Protein AF-A0A3D5QB05-F1 (afdb_monomer)

Organism: Flexistipes sinusarabici (NCBI:txid2352)

Radius of gyration: 20.79 Å; Cα contacts (8 Å, |Δi|>4): 65; chains: 1; bounding box: 38×49×57 Å

Foldseek 3Di:
DDDDPPDDDDPDDDDDDDDPDDDDDDPDDPPCPVDPDPVVVVVVLLVVLLVLLVVCVVVVPDQDPCCLPVVLVVQLCCQCPVVVLVVVPPVSNVVSVVSSVSSNSSSVSNVVVVVVVVVVVVPPD

Solvent-accessible surface area (backbone atoms only — not comparable to full-atom values): 7599 Å² total; per-residue (Å²): 137,88,78,84,88,78,77,83,85,75,98,73,72,93,89,72,85,89,71,96,65,94,81,77,85,76,87,68,81,80,81,72,73,93,56,94,45,71,67,56,47,52,51,50,50,51,55,50,22,48,52,53,18,51,55,40,51,75,70,65,57,78,88,49,75,67,58,50,53,51,48,20,52,50,48,23,49,44,42,31,61,75,63,45,14,65,78,56,44,70,61,24,50,54,52,23,50,52,54,23,52,50,47,35,51,18,43,51,46,36,49,49,61,54,50,52,51,54,51,56,63,65,66,72,115

Structure (mmCIF, N/CA/C/O backbone):
data_AF-A0A3D5QB05-F1
#
_entry.id   AF-A0A3D5QB05-F1
#
loop_
_atom_site.group_PDB
_atom_site.id
_atom_site.type_symbol
_atom_site.label_atom_id
_atom_site.label_alt_id
_atom_site.label_comp_id
_atom_site.label_asym_id
_atom_site.label_entity_id
_atom_site.label_seq_id
_atom_site.pdbx_PDB_ins_code
_atom_site.Cartn_x
_atom_site.Cartn_y
_atom_site.Cartn_z
_atom_site.occupancy
_atom_site.B_iso_or_equiv
_atom_site.auth_seq_id
_atom_site.auth_comp_id
_atom_site.auth_asym_id
_atom_site.auth_atom_id
_atom_site.pdbx_PDB_model_num
ATOM 1 N N . MET A 1 1 ? 22.221 29.891 -8.806 1.00 36.19 1 MET A N 1
ATOM 2 C CA . MET A 1 1 ? 22.199 29.654 -7.344 1.00 36.19 1 MET A CA 1
ATOM 3 C C . MET A 1 1 ? 20.791 29.945 -6.834 1.00 36.19 1 MET A C 1
ATOM 5 O O . MET A 1 1 ? 20.368 31.089 -6.901 1.00 36.19 1 MET A O 1
ATOM 9 N N . PHE A 1 2 ? 20.029 28.917 -6.447 1.00 45.28 2 PHE A N 1
ATOM 10 C CA . PHE A 1 2 ? 18.641 29.051 -5.978 1.00 45.28 2 PHE A CA 1
ATOM 11 C C . PHE A 1 2 ? 18.635 29.331 -4.467 1.00 45.28 2 PHE A C 1
ATOM 13 O O . PHE A 1 2 ? 19.186 28.542 -3.700 1.00 45.28 2 PHE A O 1
ATOM 20 N N . ASN A 1 3 ? 18.072 30.470 -4.056 1.00 44.62 3 ASN A N 1
ATOM 21 C CA . ASN A 1 3 ? 18.082 30.941 -2.671 1.00 44.62 3 ASN A CA 1
ATOM 22 C C . ASN A 1 3 ? 16.837 30.429 -1.915 1.00 44.62 3 ASN A C 1
ATOM 24 O O . ASN A 1 3 ? 15.709 30.654 -2.350 1.00 44.62 3 ASN A O 1
ATOM 28 N N . LYS A 1 4 ? 17.049 29.707 -0.806 1.00 53.59 4 LYS A N 1
ATOM 29 C CA . LYS A 1 4 ? 16.038 28.918 -0.069 1.00 53.59 4 LYS A CA 1
ATOM 30 C C . LYS A 1 4 ? 15.135 29.730 0.874 1.00 53.59 4 LYS A C 1
ATOM 32 O O . LYS A 1 4 ? 14.227 29.154 1.461 1.00 53.59 4 LYS A O 1
ATOM 37 N N . GLU A 1 5 ? 15.345 31.035 1.025 1.00 53.41 5 GLU A N 1
ATOM 38 C CA . GLU A 1 5 ? 14.743 31.801 2.133 1.00 53.41 5 GLU A CA 1
ATOM 39 C C . GLU A 1 5 ? 13.361 32.423 1.861 1.00 53.41 5 GLU A C 1
ATOM 41 O O . GLU A 1 5 ? 12.801 33.070 2.740 1.00 53.41 5 GLU A O 1
ATOM 46 N N . LYS A 1 6 ? 12.769 32.241 0.672 1.00 50.22 6 LYS A N 1
ATOM 47 C CA . LYS A 1 6 ? 11.496 32.907 0.307 1.00 50.22 6 LYS A CA 1
ATOM 48 C C . LYS A 1 6 ? 10.358 31.974 -0.119 1.00 50.22 6 LYS A C 1
ATOM 50 O O . LYS A 1 6 ? 9.470 32.384 -0.859 1.00 50.22 6 LYS A O 1
ATOM 55 N N . GLY A 1 7 ? 10.357 30.724 0.341 1.00 42.41 7 GLY A N 1
ATOM 56 C CA . GLY A 1 7 ? 9.256 29.790 0.089 1.00 42.41 7 GLY A CA 1
ATOM 57 C C . GLY A 1 7 ? 8.304 29.699 1.277 1.00 42.41 7 GLY A C 1
ATOM 58 O O . GLY A 1 7 ? 8.548 28.904 2.178 1.00 42.41 7 GLY A O 1
ATOM 59 N N . GLN A 1 8 ? 7.220 30.478 1.290 1.00 51.38 8 GLN A N 1
ATOM 60 C CA . GLN A 1 8 ? 6.111 30.219 2.213 1.00 51.38 8 GLN 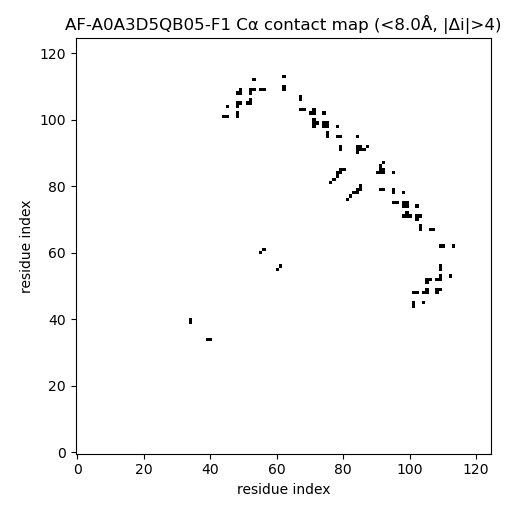A CA 1
ATOM 61 C C . GLN A 1 8 ? 5.182 29.165 1.606 1.00 51.38 8 GLN A C 1
ATOM 63 O O . GLN A 1 8 ? 4.689 29.322 0.490 1.00 51.38 8 GLN A O 1
ATOM 68 N N . HIS A 1 9 ? 4.967 28.076 2.344 1.00 41.22 9 HIS A N 1
ATOM 69 C CA . HIS A 1 9 ? 4.052 27.004 1.971 1.00 41.22 9 HIS A CA 1
ATOM 70 C C . HIS A 1 9 ? 2.658 27.346 2.503 1.00 41.22 9 HIS A C 1
ATOM 72 O O . HIS A 1 9 ? 2.448 27.361 3.713 1.00 41.22 9 HIS A O 1
ATOM 78 N N . THR A 1 10 ? 1.710 27.640 1.614 1.00 40.38 10 THR A N 1
ATOM 79 C CA . THR A 1 10 ? 0.301 27.777 1.998 1.00 40.38 10 THR A CA 1
ATOM 80 C C . THR A 1 10 ? -0.397 26.423 1.875 1.00 40.38 10 THR A C 1
ATOM 82 O O . THR A 1 10 ? -0.322 25.758 0.840 1.00 40.38 10 THR A O 1
ATOM 85 N N . ASP A 1 11 ? -1.057 26.031 2.962 1.00 49.53 11 ASP A N 1
ATOM 86 C CA . ASP A 1 11 ? -1.982 24.907 3.096 1.00 49.53 11 ASP A CA 1
ATOM 87 C C . ASP A 1 11 ? -3.203 25.082 2.176 1.00 49.53 11 ASP A C 1
ATOM 89 O O . ASP A 1 11 ? -4.166 25.760 2.523 1.00 49.53 11 ASP A O 1
ATOM 93 N N . ASN A 1 12 ? -3.134 24.534 0.962 1.00 48.12 12 ASN A N 1
ATOM 94 C CA . ASN A 1 12 ? -4.205 23.811 0.261 1.00 48.12 12 ASN A CA 1
ATOM 95 C C . ASN A 1 12 ? -3.876 23.728 -1.232 1.00 48.12 12 ASN A C 1
ATOM 97 O O . ASN A 1 12 ? -3.614 24.734 -1.881 1.00 48.12 12 ASN A O 1
ATOM 101 N N . ASN A 1 13 ? -3.977 22.515 -1.773 1.00 41.06 13 ASN A N 1
ATOM 102 C CA . ASN A 1 13 ? -3.620 22.108 -3.133 1.00 41.06 13 ASN A CA 1
ATOM 103 C C . ASN A 1 13 ? -2.117 22.061 -3.431 1.00 41.06 13 ASN A C 1
ATOM 105 O O . ASN A 1 13 ? -1.475 23.013 -3.872 1.00 41.06 13 ASN A O 1
ATOM 109 N N . PHE A 1 14 ? -1.584 20.850 -3.284 1.00 44.59 14 PHE A N 1
ATOM 110 C CA . PHE A 1 14 ? -0.358 20.410 -3.928 1.00 44.59 14 PHE A CA 1
ATOM 111 C C . PHE A 1 14 ? -0.394 20.777 -5.422 1.00 44.59 14 PHE A C 1
ATOM 113 O O . PHE A 1 14 ? -1.288 20.334 -6.139 1.00 44.59 14 PHE A O 1
ATOM 120 N N . ALA A 1 15 ? 0.613 21.531 -5.867 1.00 43.28 15 ALA A N 1
ATOM 121 C CA . ALA A 1 15 ? 0.960 21.818 -7.265 1.00 43.28 15 ALA A CA 1
ATOM 122 C C . ALA A 1 15 ? 0.460 23.125 -7.909 1.00 43.28 15 ALA A C 1
ATOM 124 O O . ALA A 1 15 ? 0.217 23.144 -9.113 1.00 43.28 15 ALA A O 1
ATOM 125 N N . VAL A 1 16 ? 0.441 24.253 -7.189 1.00 44.84 16 VAL A N 1
ATOM 126 C CA . VAL A 1 16 ? 0.599 25.556 -7.868 1.00 44.84 16 VAL A CA 1
ATOM 127 C C . VAL A 1 16 ? 1.592 26.437 -7.113 1.00 44.84 16 VAL A C 1
ATOM 129 O O . VAL A 1 16 ? 1.289 26.971 -6.051 1.00 44.84 16 VAL A O 1
ATOM 132 N N . VAL A 1 17 ? 2.792 26.604 -7.674 1.00 54.06 17 VAL A N 1
ATOM 133 C CA . VAL A 1 17 ? 3.741 27.637 -7.239 1.00 54.06 17 VAL A CA 1
ATOM 134 C C . VAL A 1 17 ? 3.425 28.895 -8.041 1.00 54.06 17 VAL A C 1
ATOM 136 O O . VAL A 1 17 ? 3.591 28.911 -9.260 1.00 54.06 17 VAL A O 1
ATOM 139 N N . LYS A 1 18 ? 2.945 29.948 -7.375 1.00 45.78 18 LYS A N 1
ATOM 140 C CA . LYS A 1 18 ? 2.831 31.279 -7.982 1.00 45.78 18 LYS A CA 1
ATOM 141 C C . LYS A 1 18 ? 4.229 31.893 -8.037 1.00 45.78 18 LYS A C 1
ATOM 143 O O . LYS A 1 18 ? 4.815 32.178 -6.998 1.00 45.78 18 LYS A O 1
ATOM 148 N N . VAL A 1 19 ? 4.758 32.070 -9.241 1.00 53.41 19 VAL A N 1
ATOM 149 C CA . VAL A 1 19 ? 6.013 32.790 -9.489 1.00 53.41 19 VAL A CA 1
ATOM 150 C C . VAL A 1 19 ? 5.674 34.149 -10.086 1.00 53.41 19 VAL A C 1
ATOM 152 O O . VAL A 1 19 ? 4.982 34.218 -11.098 1.00 53.41 19 VAL A O 1
ATOM 155 N N . ASP A 1 20 ? 6.150 35.215 -9.446 1.00 49.38 20 ASP A N 1
ATOM 156 C CA . ASP A 1 20 ? 6.001 36.596 -9.910 1.00 49.38 20 ASP A CA 1
ATOM 157 C C . ASP A 1 20 ? 7.269 36.983 -10.691 1.00 49.38 20 ASP A C 1
ATOM 159 O O . ASP A 1 20 ? 8.262 37.457 -10.138 1.00 49.38 20 ASP A O 1
ATOM 163 N N . GLY A 1 21 ? 7.302 36.610 -11.973 1.00 61.81 21 GLY A N 1
ATOM 164 C CA . GLY A 1 21 ? 8.449 36.808 -12.861 1.00 61.81 21 GLY A CA 1
ATOM 165 C C . GLY A 1 21 ? 8.277 36.114 -14.216 1.00 61.81 21 GLY A C 1
ATOM 166 O O . GLY A 1 21 ? 7.401 35.263 -14.379 1.00 61.81 21 GLY A O 1
ATOM 167 N N . LYS A 1 22 ? 9.107 36.475 -15.209 1.00 46.88 22 LYS A N 1
ATOM 168 C CA . LYS A 1 22 ? 9.104 35.834 -16.538 1.00 46.88 22 LYS A CA 1
ATOM 169 C C . LYS A 1 22 ? 9.351 34.332 -16.385 1.00 46.88 22 LYS A C 1
ATOM 171 O O . LYS A 1 22 ? 10.422 33.917 -15.952 1.00 46.88 22 LYS A O 1
ATOM 176 N N . THR A 1 23 ? 8.348 33.538 -16.736 1.00 52.88 23 THR A N 1
ATOM 177 C CA . THR A 1 23 ? 8.427 32.080 -16.747 1.00 52.88 23 THR A CA 1
ATOM 178 C C . THR A 1 23 ? 8.806 31.626 -18.148 1.00 52.88 23 THR A C 1
ATOM 180 O O . THR A 1 23 ? 8.087 31.891 -19.108 1.00 52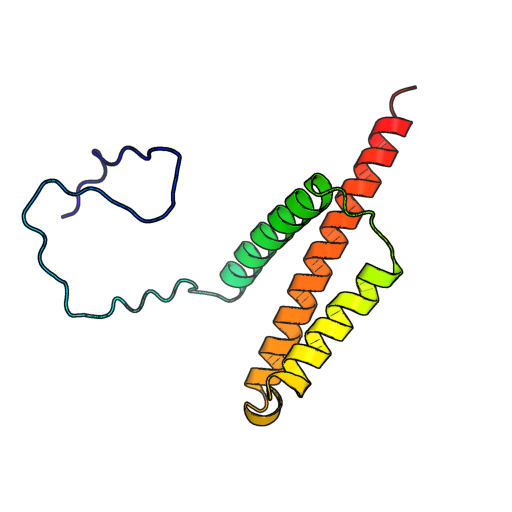.88 23 THR A O 1
ATOM 183 N N . ASP A 1 24 ? 9.954 30.965 -18.260 1.00 51.25 24 ASP A N 1
ATOM 184 C CA . ASP A 1 24 ? 10.379 30.297 -19.486 1.00 51.25 24 ASP A CA 1
ATOM 185 C C . ASP A 1 24 ? 10.106 28.794 -19.358 1.00 51.25 24 ASP A C 1
ATOM 187 O O . ASP A 1 24 ? 10.212 28.221 -18.265 1.00 51.25 24 ASP A O 1
ATOM 191 N N . ARG A 1 25 ? 9.683 28.149 -20.448 1.00 51.69 25 ARG A N 1
ATOM 192 C CA . ARG A 1 25 ? 9.343 26.720 -20.432 1.00 51.69 25 ARG A CA 1
ATOM 193 C C . ARG A 1 25 ? 10.621 25.916 -20.617 1.00 51.69 25 ARG A C 1
ATOM 195 O O . ARG A 1 25 ? 11.176 25.878 -21.707 1.00 51.69 25 ARG A O 1
ATOM 202 N N . LEU A 1 26 ? 11.058 25.240 -19.558 1.00 52.25 26 LEU A N 1
ATOM 203 C CA . LEU A 1 26 ? 12.156 24.285 -19.646 1.00 52.25 26 LEU A CA 1
ATOM 204 C C . LEU A 1 26 ? 11.711 23.086 -20.505 1.00 52.25 26 LEU A C 1
ATOM 206 O O . LEU A 1 26 ? 10.827 22.327 -20.111 1.00 52.25 26 LEU A O 1
ATOM 210 N N . SER A 1 27 ? 12.293 22.956 -21.697 1.00 50.94 27 SER A N 1
ATOM 211 C CA . SER A 1 27 ? 11.976 21.933 -22.709 1.00 50.94 27 SER A CA 1
ATOM 212 C C . SER A 1 27 ? 12.570 20.555 -22.401 1.00 50.94 27 SER A C 1
ATOM 214 O O . SER A 1 27 ? 12.313 19.599 -23.130 1.00 50.94 27 SER A O 1
ATOM 216 N N . GLU A 1 28 ? 13.374 20.442 -21.344 1.00 51.06 28 GLU A N 1
ATOM 217 C CA . GLU A 1 28 ? 13.946 19.176 -20.899 1.00 51.06 28 GLU A CA 1
ATOM 218 C C . GLU A 1 28 ? 13.074 18.533 -19.822 1.00 51.06 28 GLU A C 1
ATOM 220 O O . GLU A 1 28 ? 12.772 19.117 -18.779 1.00 51.06 28 GLU A O 1
ATOM 225 N N . SER A 1 29 ? 12.684 17.286 -20.082 1.00 43.19 29 SER A N 1
ATOM 226 C CA . SER A 1 29 ? 12.028 16.426 -19.108 1.00 43.19 29 SER A CA 1
ATOM 227 C C . SER A 1 29 ? 12.994 16.177 -17.954 1.00 43.19 29 SER A C 1
ATOM 229 O O . SER A 1 29 ? 13.931 15.394 -18.091 1.00 43.19 29 SER A O 1
ATOM 231 N N . ILE A 1 30 ? 12.764 16.813 -16.805 1.00 47.69 30 ILE A N 1
ATOM 232 C CA . ILE A 1 30 ? 13.463 16.464 -15.568 1.00 47.69 30 ILE A CA 1
ATOM 233 C C . ILE A 1 30 ? 13.107 15.007 -15.263 1.00 47.69 30 ILE A C 1
ATOM 235 O O . ILE A 1 30 ? 12.010 14.709 -14.786 1.00 47.69 30 ILE A O 1
ATOM 239 N N . ILE A 1 31 ? 14.024 14.086 -15.562 1.00 45.28 31 ILE A N 1
ATOM 240 C CA . ILE A 1 31 ? 13.912 12.683 -15.172 1.00 45.28 31 ILE A CA 1
ATOM 241 C C . ILE A 1 31 ? 14.172 12.635 -13.666 1.00 45.28 31 ILE A C 1
ATOM 243 O O . ILE A 1 31 ? 15.267 12.327 -13.199 1.00 45.28 31 ILE A O 1
ATOM 247 N N . HIS A 1 32 ? 13.175 13.024 -12.874 1.00 42.12 32 HIS A N 1
ATOM 248 C CA . HIS A 1 32 ? 13.251 12.877 -11.436 1.00 42.12 32 HIS A CA 1
ATOM 249 C C . HIS A 1 32 ? 13.060 11.392 -11.136 1.00 42.12 32 HIS A C 1
ATOM 251 O O . HIS A 1 32 ? 11.931 10.929 -11.028 1.00 42.12 32 HIS A O 1
ATOM 257 N N . PHE A 1 33 ? 14.156 10.635 -11.035 1.00 48.59 33 PHE A N 1
ATOM 258 C CA . PHE A 1 33 ? 14.142 9.324 -10.392 1.00 48.59 33 PHE A CA 1
ATOM 259 C C . PHE A 1 33 ? 13.832 9.581 -8.908 1.00 48.59 33 PHE A C 1
ATOM 261 O O . PHE A 1 33 ? 14.712 10.042 -8.184 1.00 48.59 33 PHE A O 1
ATOM 268 N N . PRO A 1 34 ? 12.594 9.381 -8.418 1.00 53.78 34 PRO A N 1
ATOM 269 C CA . PRO A 1 34 ? 12.212 9.794 -7.065 1.00 53.78 34 PRO A CA 1
ATOM 2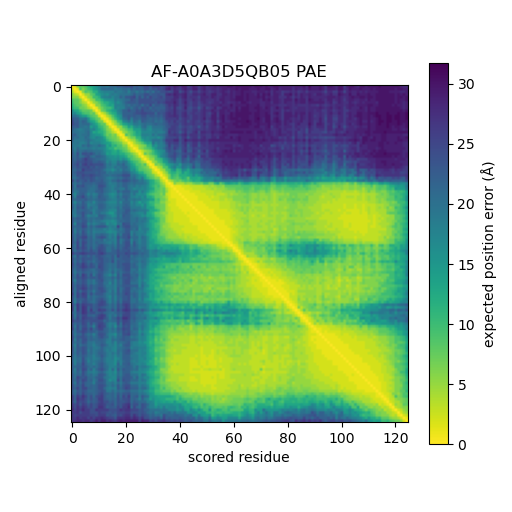70 C C . PRO A 1 34 ? 12.707 8.809 -5.992 1.00 53.78 34 PRO A C 1
ATOM 272 O O . PRO A 1 34 ? 12.324 8.926 -4.825 1.00 53.78 34 PRO A O 1
ATOM 275 N N . TYR A 1 35 ? 13.479 7.800 -6.401 1.00 53.12 35 TYR A N 1
ATOM 276 C CA . TYR A 1 35 ? 13.885 6.659 -5.597 1.00 53.12 35 TYR A CA 1
ATOM 277 C C . TYR A 1 35 ? 15.295 6.246 -6.006 1.00 53.12 35 TYR A C 1
ATOM 279 O O . TYR A 1 35 ? 15.492 5.725 -7.103 1.00 53.12 35 TYR A O 1
ATOM 287 N N . SER A 1 36 ? 16.259 6.476 -5.120 1.00 58.28 36 SER A N 1
ATOM 288 C CA . SER A 1 36 ? 17.648 6.054 -5.335 1.00 58.28 36 SER A CA 1
ATOM 289 C C . SER A 1 36 ? 17.882 4.602 -4.898 1.00 58.28 36 SER A C 1
ATOM 291 O O . SER A 1 36 ? 18.814 3.965 -5.378 1.00 58.28 36 SER A O 1
ATOM 293 N N . SER A 1 37 ? 17.010 4.065 -4.029 1.00 75.25 37 SER A N 1
ATOM 294 C CA . SER A 1 37 ? 17.123 2.718 -3.450 1.00 75.25 37 SER A CA 1
ATOM 295 C C . SER A 1 37 ? 15.757 2.075 -3.183 1.00 75.25 37 SER A C 1
ATOM 297 O O . SER A 1 37 ? 14.765 2.758 -2.907 1.00 75.25 37 SER A O 1
ATOM 299 N N . ILE A 1 38 ? 15.720 0.737 -3.185 1.00 75.75 38 ILE A N 1
ATOM 300 C CA . ILE A 1 38 ? 14.531 -0.065 -2.843 1.00 75.75 38 ILE A CA 1
ATOM 301 C C . ILE A 1 38 ? 14.052 0.234 -1.411 1.00 75.75 38 ILE A C 1
ATOM 303 O O . ILE A 1 38 ? 12.849 0.334 -1.176 1.00 75.75 38 ILE A O 1
ATOM 307 N N . ASP A 1 39 ? 14.967 0.460 -0.467 1.00 78.50 39 ASP A N 1
ATOM 308 C CA . ASP A 1 39 ? 14.633 0.810 0.920 1.00 78.50 39 ASP A CA 1
ATOM 309 C C . ASP A 1 39 ? 13.846 2.116 1.041 1.00 78.50 39 ASP A C 1
ATOM 311 O O . ASP A 1 39 ? 12.916 2.233 1.847 1.00 78.50 39 ASP A O 1
ATOM 315 N N . GLU A 1 40 ? 14.174 3.105 0.210 1.00 78.00 40 GLU A N 1
ATOM 316 C CA . GLU A 1 40 ? 13.463 4.379 0.194 1.00 78.00 40 GLU A CA 1
ATOM 317 C C . GLU A 1 40 ? 12.048 4.198 -0.367 1.00 78.00 40 GLU A C 1
ATOM 319 O O . GLU A 1 40 ? 11.077 4.738 0.175 1.00 78.00 40 GLU A O 1
ATOM 324 N N . TYR A 1 41 ? 11.914 3.374 -1.411 1.00 80.88 41 TYR A N 1
ATOM 325 C CA . TYR A 1 41 ? 10.619 2.992 -1.965 1.00 80.88 41 TYR A CA 1
ATOM 326 C C . TYR A 1 41 ? 9.748 2.281 -0.921 1.00 80.88 41 TYR A C 1
ATOM 328 O O . TYR A 1 41 ? 8.606 2.686 -0.691 1.00 80.88 41 TYR A O 1
ATOM 336 N N . LEU A 1 42 ? 10.298 1.281 -0.225 1.00 83.06 42 LEU A N 1
ATOM 337 C CA . LEU A 1 42 ? 9.600 0.557 0.838 1.00 83.06 42 LEU A CA 1
ATOM 338 C C . LEU A 1 42 ? 9.204 1.485 1.990 1.00 83.06 42 LEU A C 1
ATOM 340 O O . LEU A 1 42 ? 8.066 1.432 2.454 1.00 83.06 42 LEU A O 1
ATOM 344 N N . SER A 1 43 ? 10.090 2.393 2.398 1.00 84.38 43 SER A N 1
ATOM 345 C CA . SER A 1 43 ? 9.818 3.368 3.458 1.00 84.38 43 SER A CA 1
ATOM 346 C C . SER A 1 43 ? 8.676 4.322 3.095 1.00 84.38 43 SER A C 1
ATOM 348 O O . SER A 1 43 ? 7.785 4.563 3.915 1.00 84.38 43 SER A O 1
ATOM 350 N N . LYS A 1 44 ? 8.645 4.854 1.863 1.00 84.69 44 LYS A N 1
ATOM 351 C CA . LYS A 1 44 ? 7.516 5.684 1.399 1.00 84.69 44 LYS A CA 1
ATOM 352 C C . LYS A 1 44 ? 6.238 4.856 1.317 1.00 84.69 44 LYS A C 1
ATOM 354 O O . LYS A 1 44 ? 5.198 5.286 1.811 1.00 84.69 44 LYS A O 1
ATOM 359 N N . MET A 1 45 ? 6.319 3.645 0.775 1.00 86.75 45 MET A N 1
ATOM 360 C CA . MET A 1 45 ? 5.185 2.732 0.684 1.00 86.75 45 MET A CA 1
ATOM 361 C C . MET A 1 45 ? 4.590 2.412 2.067 1.00 86.75 45 MET A C 1
ATOM 363 O O . MET A 1 45 ? 3.369 2.410 2.223 1.00 86.75 45 MET A O 1
ATOM 367 N N . HIS A 1 46 ? 5.427 2.222 3.090 1.00 87.56 46 HIS A N 1
ATOM 368 C CA . HIS A 1 46 ? 4.995 2.047 4.480 1.00 87.56 46 HIS A CA 1
ATOM 369 C C . HIS A 1 46 ? 4.261 3.282 5.010 1.00 87.56 46 HIS A C 1
ATOM 371 O O . HIS A 1 46 ? 3.166 3.146 5.560 1.00 87.56 46 HIS A O 1
ATOM 377 N N . LYS A 1 47 ? 4.805 4.488 4.802 1.00 87.31 47 LYS A N 1
ATOM 378 C CA . LYS A 1 47 ? 4.149 5.748 5.203 1.00 87.31 47 LYS A CA 1
ATOM 379 C C . LYS A 1 47 ? 2.774 5.905 4.546 1.00 87.31 47 LYS A C 1
ATOM 381 O O . LYS A 1 47 ? 1.796 6.201 5.234 1.00 87.31 47 LYS A O 1
ATOM 386 N N . TYR A 1 48 ? 2.672 5.637 3.245 1.00 87.19 48 TYR A N 1
ATOM 387 C CA . TYR A 1 48 ? 1.398 5.686 2.523 1.00 87.19 48 TYR A CA 1
ATOM 388 C C . TYR A 1 48 ? 0.408 4.616 2.992 1.00 87.19 48 TYR A C 1
ATOM 390 O O . TYR A 1 48 ? -0.788 4.890 3.086 1.00 87.19 48 TYR A O 1
ATOM 398 N N . ALA A 1 49 ? 0.880 3.412 3.328 1.00 88.50 49 ALA A N 1
ATOM 399 C CA . ALA A 1 49 ? 0.024 2.359 3.867 1.00 88.50 49 ALA A CA 1
ATOM 400 C C . ALA A 1 49 ? -0.591 2.767 5.216 1.00 88.50 49 ALA A C 1
ATOM 402 O O . ALA A 1 49 ? -1.779 2.531 5.438 1.00 88.50 49 ALA A O 1
ATOM 403 N N . ILE A 1 50 ? 0.188 3.425 6.083 1.00 88.12 50 ILE A N 1
ATOM 404 C CA . ILE A 1 50 ? -0.290 3.966 7.365 1.00 88.12 50 ILE A CA 1
ATOM 405 C C . ILE A 1 50 ? -1.341 5.056 7.135 1.00 88.12 50 ILE A C 1
ATOM 407 O O . ILE A 1 50 ? -2.408 5.008 7.747 1.00 88.12 50 ILE A O 1
ATOM 411 N N . LEU A 1 51 ? -1.071 6.015 6.243 1.00 88.38 51 LEU A N 1
ATOM 412 C CA . LEU A 1 51 ? -2.017 7.091 5.932 1.00 88.38 51 LEU A CA 1
ATOM 413 C C . LEU A 1 51 ? -3.337 6.529 5.389 1.00 88.38 51 LEU A C 1
ATOM 415 O O . LEU A 1 51 ? -4.407 6.849 5.899 1.00 88.38 51 LEU A O 1
ATOM 419 N N . SER A 1 52 ? -3.262 5.602 4.432 1.00 86.56 52 SER A N 1
ATOM 420 C CA . SER A 1 52 ? -4.451 4.967 3.861 1.00 86.56 52 SER A CA 1
ATOM 421 C C . SER A 1 52 ? -5.234 4.151 4.898 1.00 86.56 52 SER A C 1
ATOM 423 O O . SER A 1 52 ? -6.463 4.118 4.854 1.00 86.56 52 SER A O 1
ATOM 425 N N . ALA A 1 53 ? -4.558 3.515 5.861 1.00 87.88 53 ALA A N 1
ATOM 426 C CA . ALA A 1 53 ? -5.224 2.827 6.964 1.00 87.88 53 ALA A CA 1
ATOM 427 C C . ALA A 1 53 ? -5.992 3.801 7.875 1.00 87.88 53 ALA A C 1
ATOM 429 O O . ALA A 1 53 ? -7.129 3.507 8.248 1.00 87.88 53 ALA A O 1
ATOM 430 N N . LYS A 1 54 ? -5.416 4.972 8.181 1.00 87.50 54 LYS A N 1
ATOM 431 C CA . LYS A 1 54 ? -6.096 6.029 8.947 1.00 87.50 54 LYS A CA 1
ATOM 432 C C . LYS A 1 54 ? -7.333 6.546 8.213 1.00 87.50 54 LYS A C 1
ATOM 434 O O . LYS A 1 54 ? -8.419 6.500 8.779 1.00 87.50 54 LYS A O 1
ATOM 439 N N . GLU A 1 55 ? -7.205 6.891 6.932 1.00 87.31 55 GLU A N 1
ATOM 440 C CA . GLU A 1 55 ? -8.342 7.330 6.108 1.00 87.31 55 GLU A CA 1
ATOM 441 C C . GLU A 1 55 ? -9.454 6.273 6.035 1.00 87.31 55 GLU A C 1
ATOM 443 O O . GLU A 1 55 ? -10.644 6.587 6.031 1.00 87.31 55 GLU A O 1
ATOM 448 N N . MET A 1 56 ? -9.093 4.987 5.951 1.00 84.69 56 MET A N 1
ATOM 449 C CA . MET A 1 56 ? -10.075 3.902 5.952 1.00 84.69 56 MET A CA 1
ATOM 450 C C . MET A 1 56 ? -10.824 3.814 7.284 1.00 84.69 56 MET A C 1
ATOM 452 O O . MET A 1 56 ? -12.032 3.558 7.273 1.00 84.69 56 MET A O 1
ATOM 456 N N . LYS A 1 57 ? -10.130 4.032 8.406 1.00 84.88 57 LYS A N 1
ATOM 457 C CA . LYS A 1 57 ? -10.742 4.086 9.736 1.00 84.8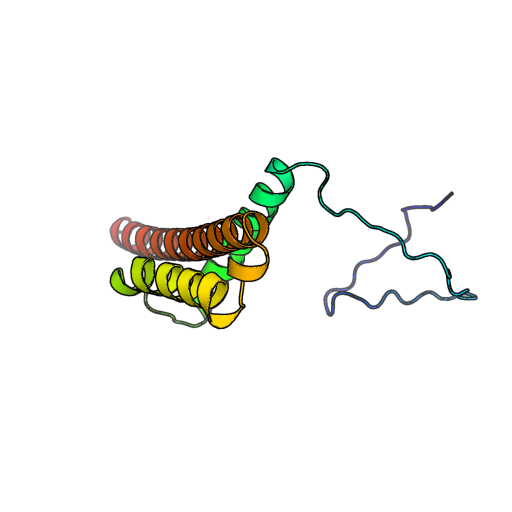8 57 LYS A CA 1
ATOM 458 C C . LYS A 1 57 ? -11.685 5.285 9.859 1.00 84.88 57 LYS A C 1
ATOM 460 O O . LYS A 1 57 ? -12.824 5.095 10.274 1.00 84.88 57 LYS A O 1
ATOM 465 N N . GLU A 1 58 ? -11.256 6.470 9.428 1.00 85.38 58 GLU A N 1
ATOM 466 C CA . GLU A 1 58 ? -12.073 7.696 9.417 1.00 85.38 58 GLU A CA 1
ATOM 467 C C . GLU A 1 58 ? -13.336 7.545 8.564 1.00 85.38 58 GLU A C 1
ATOM 469 O O . GLU A 1 58 ? -14.417 7.966 8.962 1.00 85.38 58 GLU A O 1
ATOM 474 N N . LYS A 1 59 ? -13.242 6.839 7.431 1.00 85.69 59 LYS A N 1
ATOM 475 C CA . LYS A 1 59 ? -14.394 6.493 6.577 1.00 85.69 59 LYS A CA 1
ATOM 476 C C . LYS A 1 59 ? -15.318 5.420 7.180 1.00 85.69 59 LYS A C 1
ATOM 478 O O . LYS A 1 59 ? -16.205 4.923 6.488 1.00 85.69 59 LYS A O 1
ATOM 483 N N . GLY A 1 60 ? -15.100 4.997 8.426 1.00 79.25 60 GLY A N 1
ATOM 484 C CA . GLY A 1 60 ? -15.951 4.035 9.130 1.00 79.25 60 GLY A CA 1
ATOM 485 C C . GLY A 1 60 ? -15.873 2.599 8.597 1.00 79.25 60 GLY A C 1
ATOM 486 O O . GLY A 1 60 ? -16.768 1.787 8.856 1.00 79.25 60 GLY A O 1
ATOM 487 N N . ARG A 1 61 ? -14.824 2.232 7.841 1.00 76.88 61 ARG A N 1
ATOM 488 C 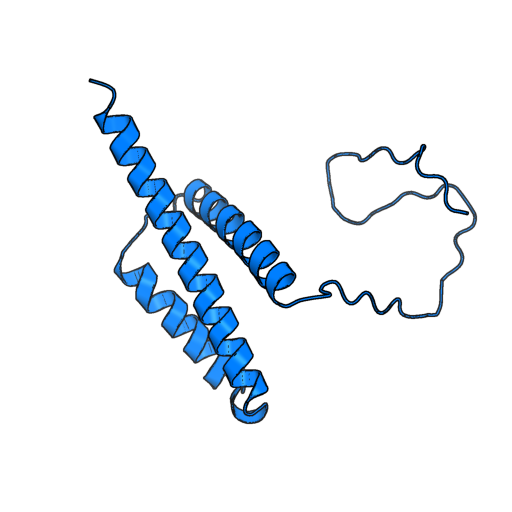CA . ARG A 1 61 ? -14.660 0.847 7.366 1.00 76.88 61 ARG A CA 1
ATOM 489 C C . ARG A 1 61 ? -14.371 -0.073 8.552 1.00 76.88 61 ARG A C 1
ATOM 491 O O . ARG A 1 61 ? -13.279 -0.059 9.112 1.00 76.88 61 ARG A O 1
ATOM 498 N N . LYS A 1 62 ? -15.320 -0.955 8.872 1.00 73.81 62 LYS A N 1
ATOM 499 C CA . LYS A 1 62 ? -15.120 -2.026 9.859 1.00 73.81 62 LYS A CA 1
ATOM 500 C C . LYS A 1 62 ? -14.056 -3.014 9.370 1.00 73.81 62 LYS A C 1
ATOM 502 O O . LYS A 1 62 ? -14.153 -3.539 8.255 1.00 73.81 62 LYS A O 1
ATOM 507 N N . PHE A 1 63 ? -13.063 -3.292 10.213 1.00 74.06 63 PHE A N 1
ATOM 508 C CA . PHE A 1 63 ? -12.079 -4.336 9.946 1.00 74.06 63 PHE A CA 1
ATOM 509 C C . PHE A 1 63 ? -12.750 -5.718 9.954 1.00 74.06 63 PHE A C 1
ATOM 511 O O . PHE A 1 63 ? -13.487 -6.062 10.876 1.00 74.06 63 PHE A O 1
ATOM 518 N N . ARG A 1 64 ? -12.493 -6.521 8.915 1.00 78.69 64 ARG A N 1
ATOM 519 C CA . ARG A 1 64 ? -12.892 -7.933 8.839 1.00 78.69 64 ARG A CA 1
ATOM 520 C C . ARG A 1 64 ? -11.681 -8.753 8.416 1.00 78.69 64 ARG A C 1
ATOM 522 O O . ARG A 1 64 ? -11.055 -8.421 7.413 1.00 78.69 64 ARG A O 1
ATOM 529 N N . ILE A 1 65 ? -11.401 -9.843 9.127 1.00 74.50 65 ILE A N 1
ATOM 530 C CA . ILE A 1 65 ? -10.250 -10.727 8.863 1.00 74.50 65 ILE A CA 1
ATOM 531 C C . ILE A 1 65 ? -10.312 -11.307 7.441 1.00 74.50 65 ILE A C 1
ATOM 533 O O . ILE A 1 65 ? -9.315 -11.329 6.733 1.00 74.50 65 ILE A O 1
ATOM 537 N N . HIS A 1 66 ? -11.502 -11.657 6.953 1.00 75.31 66 HIS A N 1
ATOM 538 C CA . HIS A 1 66 ? -11.683 -12.112 5.571 1.00 75.31 66 HIS A CA 1
ATOM 539 C C . HIS A 1 66 ? -11.252 -11.058 4.535 1.00 75.31 66 HIS A C 1
ATOM 541 O O . HIS A 1 66 ? -10.677 -11.404 3.508 1.00 75.31 66 HIS A O 1
ATOM 547 N N . ASN A 1 67 ? -11.440 -9.763 4.823 1.00 77.50 67 ASN A N 1
ATOM 548 C CA . ASN A 1 67 ? -11.015 -8.681 3.929 1.00 77.50 67 ASN A CA 1
ATOM 549 C C . ASN A 1 67 ? -9.493 -8.479 3.932 1.00 77.50 67 ASN A C 1
ATOM 551 O O . ASN A 1 67 ? -8.968 -7.954 2.953 1.00 77.50 67 ASN A O 1
ATOM 555 N N . LEU A 1 68 ? -8.797 -8.878 5.004 1.00 78.62 68 LEU A N 1
ATOM 556 C CA . LEU A 1 68 ? -7.334 -8.831 5.091 1.00 78.62 68 LEU A CA 1
ATOM 557 C C . LEU A 1 68 ? -6.692 -9.791 4.088 1.00 78.62 68 LEU A C 1
ATOM 559 O O . LEU A 1 68 ? -5.660 -9.453 3.529 1.00 78.62 68 LEU A O 1
ATOM 563 N N . ILE A 1 69 ? -7.303 -10.954 3.847 1.00 80.56 69 ILE A N 1
ATOM 564 C CA . ILE A 1 69 ? -6.769 -11.975 2.937 1.00 80.56 69 ILE A CA 1
ATOM 565 C C . ILE A 1 69 ? -7.391 -11.812 1.546 1.00 80.56 69 ILE A C 1
ATOM 567 O O . ILE A 1 69 ? -6.684 -11.683 0.556 1.00 80.56 69 ILE A O 1
ATOM 571 N N . PHE A 1 70 ? -8.715 -11.711 1.438 1.00 84.94 70 PHE A N 1
ATOM 572 C CA . PHE A 1 70 ? -9.377 -11.716 0.133 1.00 84.94 70 PHE A CA 1
ATOM 573 C C . PHE A 1 70 ? -9.030 -10.496 -0.735 1.00 84.94 70 PHE A C 1
ATOM 575 O O . PHE A 1 70 ? -8.801 -10.637 -1.933 1.00 84.94 70 PHE A O 1
ATOM 582 N N . ASN A 1 71 ? -8.925 -9.292 -0.157 1.00 82.31 71 ASN A N 1
ATOM 583 C CA . ASN A 1 71 ? -8.631 -8.090 -0.945 1.00 82.31 71 ASN A CA 1
ATOM 584 C C . ASN A 1 71 ? -7.225 -8.042 -1.557 1.00 82.31 71 ASN A C 1
ATOM 586 O O . ASN A 1 71 ? -7.139 -7.656 -2.726 1.00 82.31 71 ASN A O 1
ATOM 590 N N . PRO A 1 72 ? -6.125 -8.367 -0.848 1.00 83.19 72 PRO A N 1
ATOM 591 C CA . PRO A 1 72 ? -4.813 -8.400 -1.485 1.00 83.19 72 PRO A CA 1
ATOM 592 C C . PRO A 1 72 ? -4.721 -9.509 -2.536 1.00 83.19 72 PRO A C 1
ATOM 594 O O . PRO A 1 72 ? -4.200 -9.238 -3.615 1.00 83.19 72 PRO A O 1
ATOM 597 N N . PHE A 1 73 ? -5.310 -10.691 -2.308 1.00 85.62 73 PHE A N 1
ATOM 598 C CA . PHE A 1 73 ? -5.371 -11.751 -3.325 1.00 85.62 73 PHE A CA 1
ATOM 599 C C . PHE A 1 73 ? -6.179 -11.328 -4.559 1.00 85.62 73 PHE A C 1
ATOM 601 O O . PHE A 1 73 ? -5.711 -11.478 -5.685 1.00 85.62 73 PHE A O 1
ATOM 608 N N . TYR A 1 74 ? -7.347 -10.710 -4.371 1.00 86.19 74 TYR A N 1
ATOM 609 C CA . TYR A 1 74 ? -8.140 -10.171 -5.475 1.00 86.19 74 TYR A CA 1
ATOM 610 C C . TYR A 1 74 ? -7.394 -9.064 -6.229 1.00 86.19 74 TYR A C 1
ATOM 612 O O . TYR A 1 74 ? -7.425 -9.010 -7.458 1.00 86.19 74 TYR A O 1
ATOM 620 N N . ARG A 1 75 ? -6.681 -8.181 -5.515 1.00 81.62 75 ARG A N 1
ATOM 621 C CA . ARG A 1 75 ? -5.867 -7.126 -6.135 1.00 81.62 75 ARG A CA 1
ATOM 622 C C . ARG A 1 75 ? -4.712 -7.719 -6.936 1.00 81.62 75 ARG A C 1
ATOM 624 O O . ARG A 1 75 ? -4.483 -7.252 -8.047 1.00 81.62 75 ARG A O 1
ATOM 631 N N . PHE A 1 76 ? -4.025 -8.723 -6.394 1.00 85.12 76 PHE A N 1
ATOM 632 C CA . PHE A 1 76 ? -2.966 -9.458 -7.078 1.00 85.12 76 PHE A CA 1
ATOM 633 C C . PHE A 1 76 ? -3.505 -10.103 -8.350 1.00 85.12 76 PHE A C 1
ATOM 635 O O . PHE A 1 76 ? -3.011 -9.809 -9.430 1.00 85.12 76 PHE A O 1
ATOM 642 N N . PHE A 1 77 ? -4.582 -10.882 -8.243 1.00 85.19 77 PHE A N 1
ATOM 643 C CA . PHE A 1 77 ? -5.193 -11.554 -9.385 1.00 85.19 77 PHE A CA 1
ATOM 644 C C . PHE A 1 77 ? -5.651 -10.552 -10.449 1.00 85.19 77 PHE A C 1
ATOM 646 O O . PHE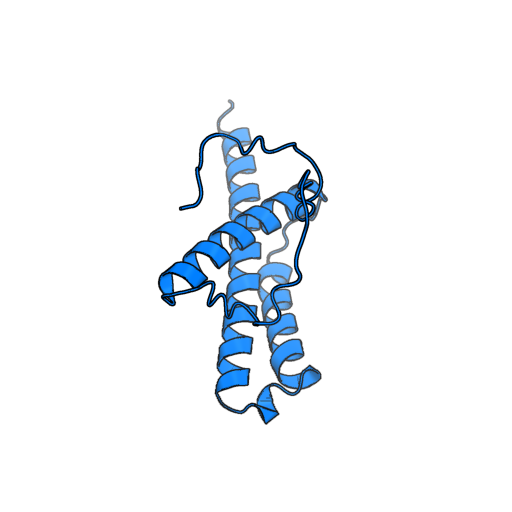 A 1 77 ? -5.370 -10.716 -11.632 1.00 85.19 77 PHE A O 1
ATOM 653 N N . LYS A 1 78 ? -6.269 -9.440 -10.037 1.00 83.12 78 LYS A N 1
ATOM 654 C CA . LYS A 1 78 ? -6.653 -8.358 -10.949 1.00 83.12 78 LYS A CA 1
ATOM 655 C C . LYS A 1 78 ? -5.443 -7.711 -11.630 1.00 83.12 78 LYS A C 1
ATOM 657 O O . LYS A 1 78 ? -5.496 -7.409 -12.816 1.00 83.12 78 LYS A O 1
ATOM 662 N N . LYS A 1 79 ? -4.356 -7.468 -10.902 1.00 79.06 79 LYS A N 1
ATOM 663 C CA . LYS A 1 79 ? -3.136 -6.876 -11.467 1.00 79.06 79 LYS A CA 1
ATOM 664 C C . LYS A 1 79 ? -2.405 -7.842 -12.400 1.00 79.06 79 LYS A C 1
ATOM 666 O O . LYS A 1 79 ? -1.950 -7.437 -13.459 1.00 79.06 79 LYS A O 1
ATOM 671 N N . PHE A 1 80 ? -2.343 -9.111 -12.035 1.00 80.38 80 PHE A N 1
ATOM 672 C CA . PHE A 1 80 ? -1.617 -10.124 -12.782 1.00 80.38 80 PHE A CA 1
ATOM 673 C C . PHE A 1 80 ? -2.384 -10.584 -14.030 1.00 80.38 80 PHE A C 1
ATOM 675 O O . PHE A 1 80 ? -1.831 -10.605 -15.127 1.00 80.38 80 PHE A O 1
ATOM 682 N N . VAL A 1 81 ? -3.680 -10.878 -13.882 1.00 79.94 81 VAL A N 1
ATOM 683 C CA . VAL A 1 81 ? -4.521 -11.443 -14.947 1.00 79.94 81 VAL A CA 1
ATOM 684 C C . VAL A 1 81 ? -5.215 -10.352 -15.762 1.00 79.94 81 VAL A C 1
ATOM 686 O O . VAL A 1 81 ? -5.048 -10.298 -16.977 1.00 79.94 81 VAL A O 1
ATOM 689 N N . LEU A 1 82 ? -5.963 -9.442 -15.120 1.00 74.44 82 LEU A N 1
ATOM 690 C CA . LEU A 1 82 ? -6.761 -8.442 -15.854 1.00 74.44 82 LEU A CA 1
ATOM 691 C C . LEU A 1 82 ? -5.898 -7.338 -16.475 1.00 74.44 82 LEU A C 1
ATOM 693 O O . LEU A 1 82 ? -6.242 -6.818 -17.531 1.00 74.44 82 LEU A O 1
ATOM 697 N N . GLN A 1 83 ? -4.789 -6.970 -15.832 1.00 74.25 83 GLN A N 1
ATOM 698 C CA . GLN A 1 83 ? -3.851 -5.982 -16.372 1.00 74.25 83 GLN A CA 1
ATOM 699 C C . GLN A 1 83 ? -2.749 -6.591 -17.232 1.00 74.25 83 GLN A C 1
ATOM 701 O O . GLN A 1 83 ? -1.802 -5.884 -17.558 1.00 74.25 83 GLN A O 1
ATOM 706 N N . LYS A 1 84 ? -2.889 -7.861 -17.645 1.00 75.81 84 LYS A N 1
ATOM 707 C CA . LYS A 1 84 ? -1.929 -8.504 -18.547 1.00 75.81 84 LYS A CA 1
ATOM 708 C C . LYS A 1 84 ? -0.495 -8.466 -18.001 1.00 75.81 84 LYS A C 1
ATOM 710 O O . LYS A 1 84 ? 0.452 -8.492 -18.771 1.00 75.81 84 LYS A O 1
ATOM 715 N N . GLY A 1 85 ? -0.320 -8.470 -16.676 1.00 68.62 85 GLY A N 1
ATOM 716 C CA . GLY A 1 85 ? 1.008 -8.478 -16.055 1.00 68.62 85 GLY A CA 1
ATOM 717 C C . GLY A 1 85 ? 1.831 -9.713 -16.436 1.00 68.62 85 GLY A C 1
ATOM 718 O O . GLY A 1 85 ? 3.053 -9.665 -16.417 1.00 68.62 85 GLY A O 1
ATOM 719 N N . PHE A 1 86 ? 1.178 -10.798 -16.860 1.00 73.62 86 PHE A N 1
ATOM 720 C CA . PHE A 1 86 ? 1.866 -11.952 -17.440 1.00 73.62 86 PHE A CA 1
ATOM 721 C C . PHE A 1 86 ? 2.531 -11.661 -18.801 1.00 73.62 86 PHE A C 1
ATOM 723 O O . PHE A 1 86 ? 3.486 -12.351 -19.144 1.00 73.62 86 PHE A O 1
ATOM 730 N N . LEU A 1 87 ? 2.073 -10.655 -19.564 1.00 76.44 87 LEU A N 1
ATOM 731 C CA . LEU A 1 87 ? 2.724 -10.240 -20.816 1.00 76.44 87 LEU A CA 1
ATOM 732 C C . LEU A 1 87 ? 4.046 -9.510 -20.560 1.00 76.44 87 LEU A C 1
ATOM 734 O O . LEU A 1 87 ? 4.969 -9.648 -21.354 1.00 76.44 87 LEU A O 1
ATOM 738 N N . ASP A 1 88 ? 4.162 -8.807 -19.432 1.00 75.75 88 ASP A N 1
ATOM 739 C CA . ASP A 1 88 ? 5.407 -8.156 -19.002 1.00 75.75 88 ASP A CA 1
ATOM 740 C C . ASP A 1 88 ? 6.400 -9.144 -18.346 1.00 75.75 88 ASP A C 1
ATOM 742 O O . ASP A 1 88 ? 7.464 -8.748 -17.858 1.00 75.75 88 ASP A O 1
ATOM 746 N N . GLY A 1 89 ? 6.051 -10.437 -18.288 1.00 82.25 89 GLY A N 1
ATOM 747 C CA . GLY A 1 89 ? 6.881 -11.505 -17.737 1.00 82.25 89 GLY A CA 1
ATOM 748 C C . GLY A 1 89 ? 7.244 -11.289 -16.264 1.00 82.25 89 GLY A C 1
ATOM 749 O O . GLY A 1 89 ? 6.380 -11.156 -15.393 1.00 82.25 89 GLY A O 1
ATOM 750 N N . PHE A 1 90 ? 8.547 -11.268 -15.972 1.00 81.00 90 PHE A N 1
ATOM 751 C CA . PHE A 1 90 ? 9.071 -11.173 -14.605 1.00 81.00 90 PHE A CA 1
ATOM 752 C C . PHE A 1 90 ? 8.766 -9.822 -13.937 1.00 81.00 90 PHE A C 1
ATOM 754 O O . PHE A 1 90 ? 8.462 -9.765 -12.744 1.00 81.00 90 PHE A O 1
ATOM 761 N N . ASN A 1 91 ? 8.764 -8.734 -14.710 1.00 81.38 91 ASN A N 1
ATOM 762 C CA . ASN A 1 91 ? 8.490 -7.394 -14.191 1.00 81.38 91 ASN A CA 1
ATOM 763 C C . ASN A 1 91 ? 7.036 -7.258 -13.718 1.00 81.38 91 ASN A C 1
ATOM 765 O O . ASN A 1 91 ? 6.775 -6.710 -12.644 1.00 81.38 91 ASN A O 1
ATOM 769 N N . GLY A 1 92 ? 6.085 -7.814 -14.473 1.00 82.44 92 GLY A N 1
ATOM 770 C CA . GLY A 1 92 ? 4.678 -7.830 -14.076 1.00 82.44 92 GLY A CA 1
ATOM 771 C C . GLY A 1 92 ? 4.422 -8.678 -12.828 1.00 82.44 92 GLY A C 1
ATOM 772 O O . GLY A 1 92 ? 3.604 -8.299 -11.986 1.00 82.44 92 GLY A O 1
ATOM 773 N N . TYR A 1 93 ? 5.172 -9.770 -12.644 1.00 82.75 93 TYR A N 1
ATOM 774 C CA . TYR A 1 93 ? 5.135 -10.567 -11.416 1.00 82.75 93 TYR A CA 1
ATOM 775 C C . TYR A 1 93 ? 5.632 -9.778 -10.194 1.00 82.75 93 TYR A C 1
ATOM 777 O O . TYR A 1 93 ? 4.934 -9.713 -9.179 1.00 82.75 93 TYR A O 1
ATOM 785 N N . ILE A 1 94 ? 6.782 -9.102 -10.307 1.00 85.19 94 ILE A N 1
ATOM 786 C CA . ILE A 1 94 ? 7.329 -8.252 -9.237 1.00 85.19 94 ILE A CA 1
ATOM 787 C C . ILE A 1 94 ? 6.333 -7.148 -8.854 1.00 85.19 94 ILE A C 1
ATOM 789 O O . ILE A 1 94 ? 6.046 -6.941 -7.673 1.00 85.19 94 ILE A O 1
ATOM 793 N N . LEU A 1 95 ? 5.749 -6.464 -9.842 1.00 84.38 95 LEU A N 1
ATOM 794 C CA . LEU A 1 95 ? 4.755 -5.414 -9.605 1.00 84.38 95 LEU A CA 1
ATOM 795 C C . LEU A 1 95 ? 3.485 -5.950 -8.937 1.00 84.38 95 LEU A C 1
ATOM 797 O O . LEU A 1 95 ? 2.915 -5.287 -8.065 1.00 84.38 95 LEU A O 1
ATOM 801 N N . ALA A 1 96 ? 3.038 -7.148 -9.318 1.00 86.19 96 ALA A N 1
ATOM 802 C CA . ALA A 1 96 ? 1.898 -7.795 -8.687 1.00 86.19 96 ALA A CA 1
ATOM 803 C C . ALA A 1 96 ? 2.192 -8.124 -7.211 1.00 86.19 96 ALA A C 1
ATOM 805 O O . ALA A 1 96 ? 1.345 -7.846 -6.357 1.00 86.19 96 ALA A O 1
ATOM 806 N N . ILE A 1 97 ? 3.397 -8.614 -6.889 1.00 86.75 97 ILE A N 1
ATOM 807 C CA . ILE A 1 97 ? 3.838 -8.836 -5.501 1.00 86.75 97 ILE A CA 1
ATOM 808 C C . ILE A 1 97 ? 3.885 -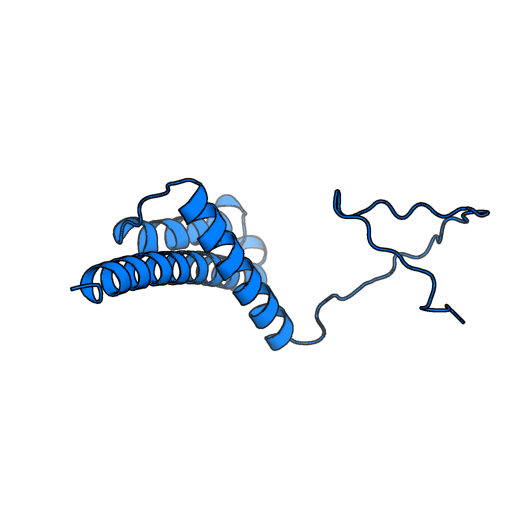7.524 -4.719 1.00 86.75 97 ILE A C 1
ATOM 810 O O . ILE A 1 97 ? 3.344 -7.463 -3.616 1.00 86.75 97 ILE A O 1
ATOM 814 N N . PHE A 1 98 ? 4.469 -6.455 -5.268 1.00 87.19 98 PHE A N 1
ATOM 815 C CA . PHE A 1 98 ? 4.489 -5.157 -4.586 1.00 87.19 98 PHE A CA 1
ATOM 816 C C . PHE A 1 98 ? 3.076 -4.639 -4.310 1.00 87.19 98 PHE A C 1
ATOM 818 O O . PHE A 1 98 ? 2.789 -4.162 -3.211 1.00 87.19 98 PHE A O 1
ATOM 825 N N . ALA A 1 99 ? 2.158 -4.788 -5.269 1.00 86.12 99 ALA A N 1
ATOM 826 C CA . ALA A 1 99 ? 0.761 -4.416 -5.082 1.00 86.12 99 ALA A CA 1
ATOM 827 C C . ALA A 1 99 ? 0.076 -5.258 -3.992 1.00 86.12 99 ALA A C 1
ATOM 829 O O . ALA A 1 99 ? -0.680 -4.711 -3.184 1.00 86.12 99 ALA A O 1
ATOM 830 N N . PHE A 1 100 ? 0.344 -6.566 -3.951 1.00 88.19 100 PHE A N 1
ATOM 831 C CA . PHE A 1 100 ? -0.129 -7.454 -2.891 1.00 88.19 100 PHE A CA 1
ATOM 832 C C . PHE A 1 100 ? 0.398 -7.000 -1.526 1.00 88.19 100 PHE A C 1
ATOM 834 O O . PHE A 1 100 ? -0.392 -6.760 -0.613 1.00 88.19 100 PHE A O 1
ATOM 841 N N . TYR A 1 101 ? 1.714 -6.810 -1.412 1.00 89.31 101 TYR A N 1
ATOM 842 C CA . TYR A 1 101 ? 2.389 -6.432 -0.175 1.00 89.31 101 TYR A CA 1
ATOM 843 C C . TYR A 1 101 ? 1.910 -5.071 0.347 1.00 89.31 101 TYR A C 1
ATOM 845 O O . TYR A 1 101 ? 1.605 -4.940 1.531 1.00 89.31 101 TYR A O 1
ATOM 853 N N . PHE A 1 102 ? 1.724 -4.081 -0.532 1.00 87.94 102 PHE A N 1
ATOM 854 C CA . PHE A 1 102 ? 1.158 -2.784 -0.157 1.00 87.94 102 PHE A CA 1
ATOM 855 C C . PHE A 1 102 ? -0.260 -2.904 0.416 1.00 87.94 102 PHE A C 1
ATOM 857 O O . PHE A 1 1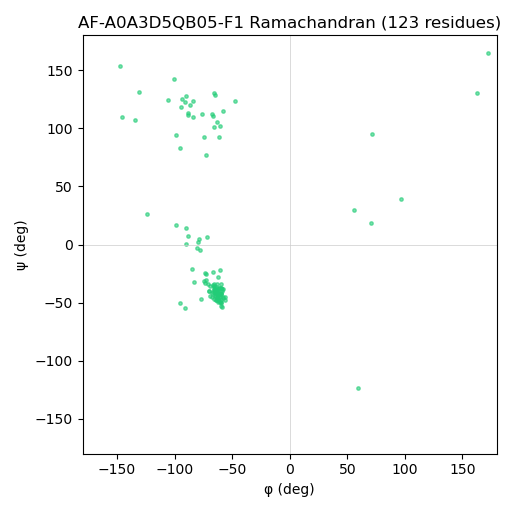02 ? -0.564 -2.348 1.475 1.00 87.94 102 PHE A O 1
ATOM 864 N N . VAL A 1 103 ? -1.147 -3.631 -0.274 1.00 87.56 103 VAL A N 1
ATOM 865 C CA . VAL A 1 103 ? -2.533 -3.810 0.180 1.00 87.56 103 VAL A CA 1
ATOM 866 C C . VAL A 1 103 ? -2.569 -4.583 1.494 1.00 87.56 103 VAL A C 1
ATOM 868 O O . VAL A 1 103 ? -3.316 -4.204 2.395 1.00 87.56 103 VAL A O 1
ATOM 871 N N . PHE A 1 104 ? -1.744 -5.617 1.623 1.00 89.50 104 PHE A N 1
ATOM 872 C CA . PHE A 1 104 ? -1.603 -6.395 2.845 1.00 89.50 104 PHE A CA 1
ATOM 873 C C . PHE A 1 104 ? -1.156 -5.518 4.023 1.00 89.50 104 PHE A C 1
ATOM 875 O O . PHE A 1 104 ? -1.837 -5.474 5.049 1.00 89.50 104 PHE A O 1
ATOM 882 N N . LEU A 1 105 ? -0.095 -4.725 3.842 1.00 89.56 105 LEU A N 1
ATOM 883 C CA . LEU A 1 105 ? 0.420 -3.817 4.867 1.00 89.56 105 LEU A CA 1
ATOM 884 C C . LEU A 1 105 ? -0.632 -2.792 5.308 1.00 89.56 105 LEU A C 1
ATOM 886 O O . LEU A 1 105 ? -0.811 -2.563 6.503 1.00 89.56 105 LEU A O 1
ATOM 890 N N . LYS A 1 106 ? -1.387 -2.224 4.361 1.00 88.50 106 LYS A N 1
ATOM 891 C CA . LYS A 1 106 ? -2.495 -1.305 4.657 1.00 88.50 106 LYS A CA 1
ATOM 892 C C . LYS A 1 106 ? -3.536 -1.940 5.588 1.00 88.50 106 LYS A C 1
ATOM 894 O O . LYS A 1 106 ? -3.986 -1.302 6.537 1.00 88.50 106 LYS A O 1
ATOM 899 N N . TYR A 1 107 ? -3.934 -3.187 5.332 1.00 87.62 107 TYR A N 1
ATOM 900 C CA . TYR A 1 107 ? -4.925 -3.875 6.164 1.00 87.62 107 TYR A CA 1
ATOM 901 C C . TYR A 1 107 ? -4.361 -4.326 7.520 1.00 87.62 107 TYR A C 1
ATOM 903 O O . TYR A 1 107 ? -5.110 -4.305 8.497 1.00 87.62 107 TYR A O 1
ATOM 911 N N . ILE A 1 108 ? -3.069 -4.664 7.615 1.00 89.62 108 ILE A N 1
ATOM 912 C CA . ILE A 1 108 ? -2.400 -4.905 8.907 1.00 89.62 108 ILE A CA 1
ATOM 913 C C . ILE A 1 108 ? -2.430 -3.640 9.763 1.00 89.62 108 ILE A C 1
ATOM 915 O O . ILE A 1 108 ? -2.840 -3.694 10.919 1.00 89.62 108 ILE A O 1
ATOM 919 N N . ARG A 1 109 ? -2.052 -2.489 9.195 1.00 88.25 109 ARG A N 1
ATOM 920 C CA . ARG A 1 109 ? -2.084 -1.210 9.921 1.00 88.25 109 ARG A CA 1
ATOM 921 C C . ARG A 1 109 ? -3.495 -0.845 10.363 1.00 88.25 109 ARG A C 1
ATOM 923 O O . ARG A 1 109 ? -3.686 -0.353 11.468 1.00 88.25 109 ARG A O 1
ATOM 930 N N . LEU A 1 110 ? -4.497 -1.139 9.536 1.00 88.19 110 LEU A N 1
ATOM 931 C CA . LEU A 1 110 ? -5.892 -0.969 9.931 1.00 88.19 110 LEU A CA 1
ATOM 932 C C . LEU A 1 110 ? -6.245 -1.851 11.139 1.00 88.19 110 LEU A C 1
ATOM 934 O O . LEU A 1 110 ? -6.874 -1.366 12.072 1.00 88.19 110 LEU A O 1
ATOM 938 N N . TRP A 1 111 ? -5.834 -3.123 11.146 1.00 87.50 111 TRP A N 1
ATOM 939 C CA . TRP A 1 111 ? -6.053 -4.027 12.280 1.00 87.50 111 TRP A CA 1
ATOM 940 C C . TRP A 1 111 ? -5.394 -3.528 13.569 1.00 87.50 111 TRP A C 1
ATOM 942 O O . TRP A 1 111 ? -6.040 -3.522 14.616 1.00 87.50 111 TRP A O 1
ATOM 952 N N . GLU A 1 112 ? -4.143 -3.075 13.481 1.00 87.50 112 GLU A N 1
ATOM 953 C CA . GLU A 1 112 ? -3.383 -2.498 14.595 1.00 87.50 112 GLU A CA 1
ATOM 954 C C . GLU A 1 112 ? -4.144 -1.315 15.220 1.00 87.50 112 GLU A C 1
ATOM 956 O O . GLU A 1 112 ? -4.418 -1.319 16.418 1.00 87.50 112 GLU A O 1
ATOM 961 N N . LEU A 1 113 ? -4.649 -0.393 14.390 1.00 87.00 113 LEU A N 1
ATOM 962 C CA . LEU A 1 113 ? -5.453 0.754 14.834 1.00 87.00 113 LEU A CA 1
ATOM 963 C C . LEU A 1 113 ? -6.778 0.377 15.523 1.00 87.00 113 LEU A C 1
ATOM 965 O O . LEU A 1 113 ? -7.290 1.166 16.321 1.00 87.00 113 LEU A O 1
ATOM 969 N N . PHE A 1 114 ? -7.374 -0.774 15.196 1.00 85.25 114 PHE A N 1
ATOM 970 C CA . PHE A 1 114 ? -8.571 -1.290 15.881 1.00 85.25 114 PHE A CA 1
ATOM 971 C C . PHE A 1 114 ? -8.218 -2.045 17.172 1.00 85.25 114 PHE A C 1
ATOM 973 O O . PHE A 1 114 ? -8.991 -2.024 18.132 1.00 85.25 114 PHE A O 1
ATOM 980 N N . LYS A 1 115 ? -7.062 -2.717 17.210 1.00 84.31 115 LYS A N 1
ATOM 981 C CA . LYS A 1 115 ? -6.564 -3.419 18.399 1.00 84.31 115 LYS A CA 1
ATOM 982 C C . LYS A 1 115 ? -6.165 -2.431 19.496 1.00 84.31 115 LYS A C 1
ATOM 984 O O . LYS A 1 115 ? -6.550 -2.626 20.648 1.00 84.31 115 LYS A O 1
ATOM 989 N N . ASP A 1 116 ? -5.464 -1.361 19.135 1.00 82.81 116 ASP A N 1
ATOM 990 C CA . ASP A 1 116 ? -5.038 -0.324 20.079 1.00 82.81 116 ASP A CA 1
ATOM 991 C C . ASP A 1 116 ? -6.221 0.412 20.711 1.00 82.81 116 ASP A C 1
ATOM 993 O O . ASP A 1 116 ? -6.198 0.702 21.903 1.00 82.81 116 ASP A O 1
ATOM 997 N N . GLU A 1 117 ? -7.294 0.641 19.951 1.00 79.88 117 GLU A N 1
ATOM 998 C CA . GLU A 1 117 ? -8.534 1.244 20.455 1.00 79.88 117 GLU A CA 1
ATOM 999 C C . GLU A 1 117 ? -9.266 0.341 21.457 1.00 79.88 117 GLU A C 1
ATOM 1001 O O . GLU A 1 117 ? -9.734 0.805 22.497 1.00 79.88 117 GLU A O 1
ATOM 1006 N N . LYS A 1 118 ? -9.318 -0.973 21.201 1.00 75.19 118 LYS A N 1
ATOM 1007 C CA . LYS A 1 118 ? -9.840 -1.929 22.189 1.00 75.19 118 LYS A CA 1
ATOM 1008 C C . LYS A 1 118 ? -9.005 -1.929 23.468 1.00 75.19 118 LYS A C 1
ATOM 1010 O O . LYS A 1 118 ? -9.565 -1.940 24.560 1.00 75.19 118 LYS A O 1
ATOM 1015 N N . ASN A 1 119 ? -7.680 -1.896 23.339 1.00 73.38 119 ASN A N 1
ATOM 1016 C CA . ASN A 1 119 ? -6.772 -1.898 24.484 1.00 73.38 119 ASN A CA 1
ATOM 1017 C C . ASN A 1 119 ? -6.819 -0.589 25.285 1.00 73.38 119 ASN A C 1
ATOM 1019 O O . ASN A 1 119 ? -6.693 -0.630 26.506 1.00 73.38 119 ASN A O 1
ATOM 1023 N N . SER A 1 120 ? -6.998 0.567 24.640 1.00 70.88 120 SER A N 1
ATOM 1024 C CA . SER A 1 120 ? -7.139 1.851 25.338 1.00 70.88 120 SER A CA 1
ATOM 1025 C C . SER A 1 120 ? -8.478 1.972 26.066 1.00 70.88 120 SER A C 1
ATOM 1027 O O . SER A 1 120 ? -8.517 2.518 27.165 1.00 70.88 120 SER A O 1
ATOM 1029 N N . CYS A 1 121 ? -9.554 1.402 25.514 1.00 61.34 121 CYS A N 1
ATOM 1030 C CA . CYS A 1 121 ? -10.835 1.275 26.208 1.00 61.34 121 CYS A CA 1
ATOM 1031 C C . CYS A 1 121 ? -10.738 0.324 27.417 1.00 61.34 121 CYS A C 1
ATOM 1033 O O . CYS A 1 121 ? -11.267 0.632 28.481 1.00 61.34 121 CYS A O 1
ATOM 1035 N N . ASN A 1 122 ? -9.996 -0.782 27.284 1.00 69.56 122 ASN A N 1
ATOM 1036 C CA . ASN A 1 122 ? -9.814 -1.760 28.359 1.00 69.56 122 ASN A CA 1
ATOM 1037 C C . ASN A 1 122 ? -8.903 -1.270 29.503 1.00 69.56 122 ASN A C 1
ATOM 1039 O O . ASN A 1 122 ? -9.033 -1.744 30.622 1.00 69.56 122 ASN A O 1
ATOM 1043 N N . ARG A 1 123 ? -7.987 -0.323 29.247 1.00 59.62 123 ARG A N 1
ATOM 1044 C CA . ARG A 1 123 ? -7.073 0.254 30.259 1.00 59.62 123 ARG A CA 1
ATOM 1045 C C . ARG A 1 123 ? -7.633 1.474 31.005 1.00 59.62 123 ARG A C 1
ATOM 1047 O O . ARG A 1 123 ? -6.886 2.132 31.722 1.00 59.62 123 ARG A O 1
ATOM 1054 N N . ARG A 1 124 ? -8.908 1.818 30.802 1.00 52.25 124 ARG A N 1
ATOM 1055 C CA . ARG A 1 124 ? -9.546 3.006 31.398 1.00 52.25 124 ARG A CA 1
ATOM 1056 C C . ARG A 1 124 ? -10.386 2.704 32.649 1.00 52.25 124 ARG A C 1
ATOM 1058 O O . ARG A 1 124 ? -11.196 3.546 33.024 1.00 52.25 124 ARG A O 1
ATOM 1065 N N . TRP A 1 125 ? -10.183 1.539 33.261 1.00 45.69 125 TRP A N 1
ATOM 1066 C CA . TRP A 1 125 ? -10.826 1.088 34.496 1.00 45.69 125 TRP A CA 1
ATOM 1067 C C . TRP A 1 125 ? -9.758 0.690 35.505 1.00 45.69 125 TRP A C 1
ATOM 1069 O O . TRP A 1 125 ? -8.830 -0.043 35.089 1.00 45.69 125 TRP A O 1
#

Sequence (125 aa):
MFNKEKGQHTDNNFAVVKVDGKTDRLSESIIHFPYSSIDEYLSKMHKYAILSAKEMKEKGRKFRIHNLIFNPFYRFFKKFVLQKGFLDGFNGYILAIFAFYFVFLKYIRLWELFKDEKNSCNRRW

Mean predicted aligned error: 14.03 Å

pLDDT: mean 71.8, std 16.54, range [36.19, 89.62]

Secondary structure (DSSP, 8-state):
---GGG----SS-TT-----S------S-------SSHHHHHHHHHHHHHHHHHHHHHTT----HHHHHHHHHHHHHIIIIITTTTTTTHH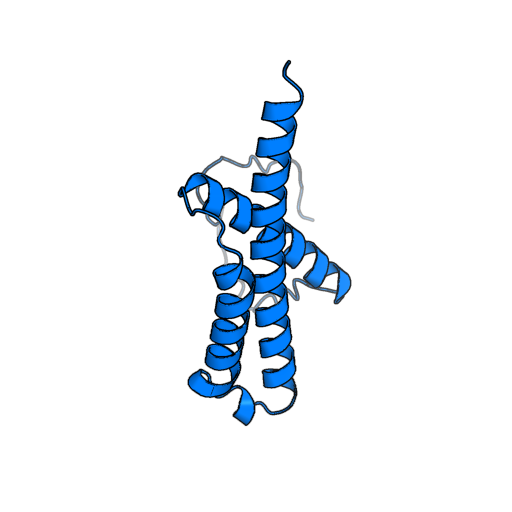HHHHHHHHHHHHHHHHHHHHHHHHHHHHHHHT--